Protein AF-A0A528D5P9-F1 (afdb_monomer_lite)

Foldseek 3Di:
DWKAFCAADPVFGHHRDTGDDDPCCCVVPCVVVVGIGDDD

Secondary structure (DSSP, 8-state):
-EEEESS-BTTTB-TT-EEE--HHHIIIIITTTTSEEE--

Sequence (40 aa):
MEVILLERISRLGQMGDTVKVKDGFARNFLLPQGKALRAN

Radius of gyration: 8.59 Å; chains: 1; bounding box: 20×16×21 Å

pLDDT: mean 94.66, std 3.03, range [80.38, 97.5]

Structure (mmCIF, N/CA/C/O backbone):
data_AF-A0A528D5P9-F1
#
_entry.id   AF-A0A528D5P9-F1
#
loop_
_atom_site.group_PDB
_atom_site.id
_atom_site.type_symbol
_atom_site.label_atom_id
_atom_site.label_alt_id
_atom_site.label_comp_id
_atom_site.label_asym_id
_atom_site.label_entity_id
_atom_site.label_seq_id
_atom_site.pdbx_PDB_ins_code
_atom_site.Cartn_x
_atom_site.Cartn_y
_atom_site.Cartn_z
_atom_site.occupancy
_atom_site.B_iso_or_equiv
_atom_site.auth_seq_id
_atom_site.auth_comp_id
_atom_site.auth_asym_id
_atom_site.auth_atom_id
_atom_site.pdbx_PDB_model_num
ATOM 1 N N . MET A 1 1 ? 0.187 -8.868 1.669 1.00 93.69 1 MET A N 1
ATOM 2 C CA . MET A 1 1 ? -0.269 -8.123 2.856 1.00 93.69 1 MET A CA 1
ATOM 3 C C . MET A 1 1 ? -1.700 -7.679 2.640 1.00 93.69 1 MET A C 1
ATOM 5 O O . MET A 1 1 ? -2.008 -7.209 1.550 1.00 93.69 1 MET A O 1
ATOM 9 N N . GLU A 1 2 ? -2.556 -7.833 3.641 1.00 95.50 2 GLU A N 1
ATOM 10 C CA . GLU A 1 2 ? -3.903 -7.258 3.621 1.00 95.50 2 GLU A CA 1
ATOM 11 C C . GLU A 1 2 ? -3.886 -5.895 4.306 1.00 95.50 2 GLU A C 1
ATOM 13 O O . GLU A 1 2 ? -3.230 -5.703 5.336 1.00 95.50 2 GLU A O 1
ATOM 18 N N . VAL A 1 3 ? -4.530 -4.925 3.665 1.00 95.94 3 VAL A N 1
ATOM 19 C CA . VAL A 1 3 ? -4.579 -3.539 4.121 1.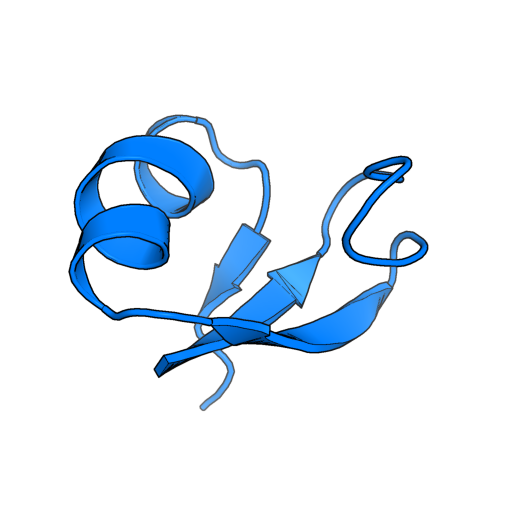00 95.94 3 VAL A CA 1
ATOM 20 C C . VAL A 1 3 ? -5.978 -2.970 3.928 1.00 95.94 3 VAL A C 1
ATOM 22 O O . VAL A 1 3 ? -6.659 -3.317 2.968 1.00 95.94 3 VAL A O 1
ATOM 25 N N . ILE A 1 4 ? -6.378 -2.078 4.825 1.00 96.50 4 ILE A N 1
ATOM 26 C CA . ILE A 1 4 ? -7.630 -1.327 4.781 1.00 96.50 4 ILE A CA 1
ATOM 27 C C . ILE A 1 4 ? -7.323 0.043 4.186 1.00 96.50 4 ILE A C 1
ATOM 29 O O . ILE A 1 4 ? -6.482 0.768 4.720 1.00 96.50 4 ILE A O 1
ATOM 33 N N . LEU A 1 5 ? -7.969 0.404 3.082 1.00 96.75 5 LEU A N 1
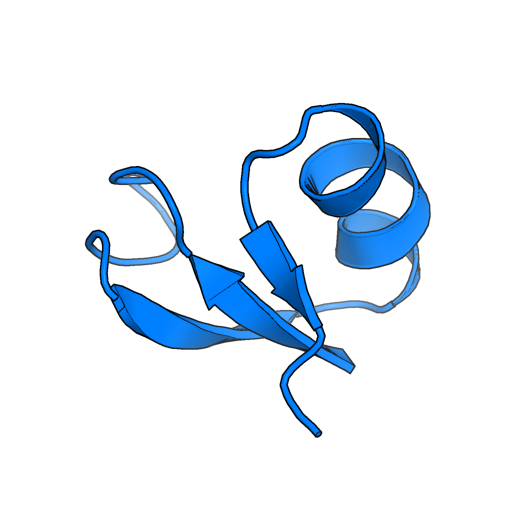ATOM 34 C CA . LEU A 1 5 ? -7.744 1.689 2.418 1.00 96.75 5 LEU A CA 1
ATOM 35 C C . LEU A 1 5 ? -8.367 2.838 3.220 1.00 96.75 5 LEU A C 1
ATOM 37 O O . LEU A 1 5 ? -9.529 2.773 3.608 1.00 96.75 5 LEU A O 1
ATOM 41 N N . LEU A 1 6 ? -7.613 3.914 3.442 1.00 96.06 6 LEU A N 1
ATOM 42 C CA . LEU A 1 6 ? -8.103 5.126 4.115 1.00 96.06 6 LEU A CA 1
ATOM 43 C C . LEU A 1 6 ? -8.580 6.200 3.132 1.00 96.06 6 LEU A C 1
ATOM 45 O O . LEU A 1 6 ? -9.242 7.156 3.520 1.00 96.06 6 LEU A O 1
ATOM 49 N N . GLU A 1 7 ? -8.279 6.026 1.851 1.00 94.94 7 GLU A N 1
ATOM 50 C CA . GLU A 1 7 ? -8.720 6.893 0.766 1.00 94.94 7 GLU A CA 1
ATOM 51 C C . GLU A 1 7 ? -9.121 6.055 -0.449 1.00 94.94 7 GLU A C 1
ATOM 53 O O . GLU A 1 7 ? -8.738 4.891 -0.592 1.00 94.94 7 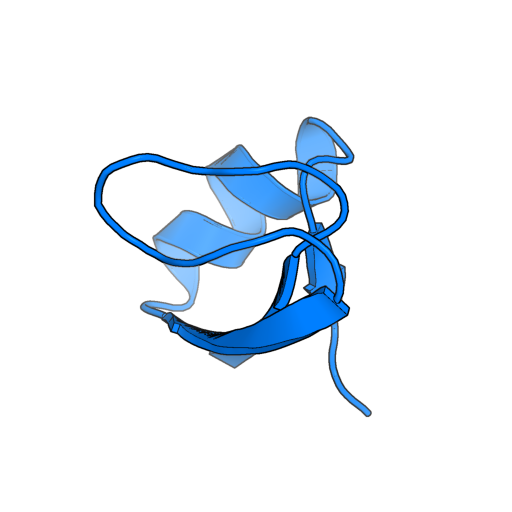GLU A O 1
ATOM 58 N N . ARG A 1 8 ? -9.886 6.657 -1.361 1.00 94.44 8 ARG A N 1
ATOM 59 C CA . ARG A 1 8 ? -10.212 6.020 -2.636 1.00 94.44 8 ARG A CA 1
ATOM 60 C C . ARG A 1 8 ? -8.970 5.968 -3.521 1.00 94.44 8 ARG A C 1
ATOM 62 O O . ARG A 1 8 ? -8.418 7.004 -3.878 1.00 94.44 8 ARG A O 1
ATOM 69 N N . ILE A 1 9 ? -8.606 4.771 -3.973 1.00 92.38 9 ILE A N 1
ATOM 70 C CA . ILE A 1 9 ? -7.512 4.569 -4.922 1.00 92.38 9 ILE A CA 1
ATOM 71 C C . ILE A 1 9 ? -8.075 3.930 -6.189 1.00 92.38 9 ILE A C 1
ATOM 73 O O . ILE A 1 9 ? -8.518 2.783 -6.176 1.00 92.38 9 ILE A O 1
ATOM 77 N N . SER A 1 10 ? -8.010 4.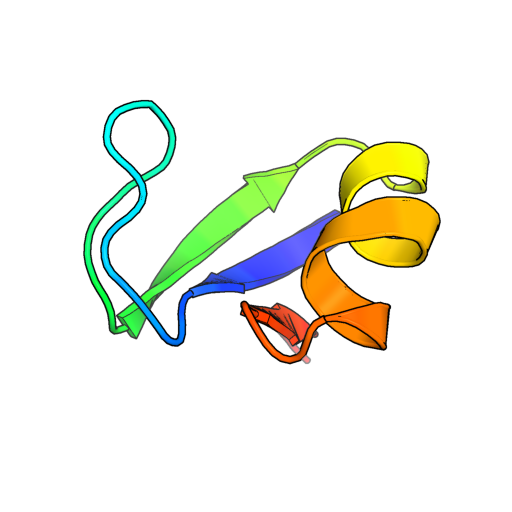650 -7.313 1.00 89.56 10 SER A N 1
ATOM 78 C CA . SER A 1 10 ? -8.703 4.316 -8.571 1.00 89.56 10 SER A CA 1
ATOM 79 C C . SER A 1 10 ? -8.436 2.915 -9.137 1.00 89.56 10 SER A C 1
ATOM 81 O O . SER A 1 10 ? -9.221 2.439 -9.948 1.00 89.56 10 SER A O 1
ATOM 83 N N . ARG A 1 11 ? -7.336 2.256 -8.747 1.00 88.94 11 ARG A N 1
ATOM 84 C CA . ARG A 1 11 ? -6.951 0.905 -9.205 1.00 88.94 11 ARG A CA 1
ATOM 85 C C . ARG A 1 11 ? -6.991 -0.169 -8.113 1.00 88.94 11 ARG A C 1
ATOM 87 O O . ARG A 1 11 ? -6.593 -1.297 -8.376 1.00 88.94 11 ARG A O 1
ATOM 94 N N . LEU A 1 12 ? -7.398 0.187 -6.897 1.00 90.62 12 LEU A N 1
ATOM 95 C CA . LEU A 1 12 ? -7.352 -0.691 -5.726 1.00 90.62 12 LEU A CA 1
ATOM 96 C C . LEU A 1 12 ? -8.725 -0.862 -5.087 1.00 90.62 12 LEU A C 1
ATOM 98 O O . LEU A 1 12 ? -9.121 -1.994 -4.845 1.00 90.62 12 LEU A O 1
ATOM 102 N N . GLY A 1 13 ? -9.448 0.231 -4.847 1.00 93.31 13 GLY A N 1
ATOM 103 C CA . GLY A 1 13 ? -10.734 0.176 -4.162 1.00 93.31 13 GLY A CA 1
ATOM 104 C C . GLY A 1 13 ? -11.177 1.524 -3.612 1.00 93.31 13 GLY A C 1
ATOM 105 O O . GLY A 1 13 ? -10.577 2.573 -3.886 1.00 93.31 13 GLY A O 1
ATOM 106 N N . GLN A 1 14 ? -12.260 1.488 -2.851 1.00 95.44 14 GLN A N 1
ATOM 107 C CA . GLN A 1 14 ? -12.790 2.633 -2.127 1.00 95.44 14 GLN A CA 1
ATOM 108 C C . GLN A 1 14 ? -12.222 2.691 -0.704 1.00 95.44 14 GLN A C 1
ATOM 110 O O . GLN A 1 14 ? -11.571 1.764 -0.229 1.00 95.44 14 GLN A O 1
ATOM 115 N N . MET A 1 15 ? -12.451 3.817 -0.028 1.00 94.06 15 MET A N 1
ATOM 116 C CA . MET A 1 15 ? -12.126 3.948 1.390 1.00 94.06 15 MET A CA 1
ATOM 117 C C . MET A 1 15 ? -12.895 2.893 2.199 1.00 94.06 15 MET A C 1
ATOM 119 O O . MET A 1 15 ? -14.093 2.718 2.000 1.00 94.06 15 MET A O 1
ATOM 123 N N . GLY A 1 16 ? -12.211 2.237 3.133 1.00 94.25 16 GLY A N 1
ATOM 124 C CA . GLY A 1 16 ? -12.759 1.197 4.000 1.00 94.25 16 GLY A CA 1
ATOM 125 C C . GLY A 1 16 ? -12.621 -0.218 3.438 1.00 94.25 16 GLY A C 1
ATOM 126 O O . GLY A 1 16 ? -12.759 -1.178 4.194 1.00 94.25 16 GLY A O 1
ATOM 127 N N . ASP A 1 17 ? -12.285 -0.367 2.155 1.00 95.94 17 ASP A N 1
ATOM 128 C CA . ASP A 1 17 ? -12.108 -1.686 1.554 1.00 95.94 17 ASP A CA 1
ATOM 129 C C . ASP A 1 17 ? -10.841 -2.363 2.084 1.00 95.94 17 ASP A C 1
ATOM 131 O O . ASP A 1 17 ? -9.762 -1.762 2.149 1.00 95.94 17 ASP A O 1
ATOM 135 N N . THR A 1 18 ? -10.966 -3.651 2.413 1.00 95.38 18 THR A N 1
ATOM 136 C CA . THR A 1 18 ? -9.817 -4.508 2.716 1.00 95.38 18 THR A CA 1
ATOM 137 C C . THR A 1 18 ? -9.327 -5.148 1.428 1.00 95.38 18 THR A C 1
ATOM 139 O O . THR A 1 18 ? -10.037 -5.927 0.793 1.00 95.38 18 THR A O 1
ATOM 142 N N . VAL A 1 19 ? -8.101 -4.821 1.031 1.00 94.88 19 VAL A N 1
ATOM 143 C CA . VAL A 1 19 ? -7.507 -5.277 -0.226 1.00 94.88 19 VAL A CA 1
ATOM 144 C C . VAL A 1 19 ? -6.190 -5.997 0.020 1.00 94.88 19 VAL A C 1
ATOM 146 O O . VAL A 1 19 ? -5.379 -5.621 0.870 1.00 94.88 19 VAL A O 1
ATOM 149 N N . LYS A 1 20 ? -5.950 -7.046 -0.768 1.00 95.94 20 LYS A N 1
ATOM 150 C CA . LYS A 1 20 ? -4.707 -7.813 -0.724 1.00 95.94 20 LYS A CA 1
ATOM 151 C C . LYS A 1 20 ? -3.710 -7.246 -1.724 1.00 95.94 20 LYS A C 1
ATOM 153 O O . LYS A 1 20 ? -3.924 -7.285 -2.932 1.00 95.94 20 LYS A O 1
ATOM 158 N N . VAL A 1 21 ? -2.588 -6.750 -1.217 1.00 95.06 21 VAL A N 1
ATOM 159 C CA . VAL A 1 21 ? -1.526 -6.127 -2.015 1.00 95.06 21 VAL A CA 1
ATOM 160 C C . VAL A 1 21 ? -0.182 -6.810 -1.795 1.00 95.06 21 VAL A C 1
ATOM 162 O O . VAL A 1 21 ? 0.020 -7.563 -0.836 1.00 95.06 21 VAL A O 1
ATOM 165 N N . LYS A 1 22 ? 0.773 -6.526 -2.684 1.00 96.75 22 LYS A N 1
ATOM 166 C CA . LYS A 1 22 ? 2.168 -6.944 -2.512 1.00 96.75 22 LYS A CA 1
ATOM 167 C C . LYS A 1 22 ? 2.775 -6.255 -1.292 1.00 96.75 22 LYS A C 1
ATOM 169 O O . LYS A 1 22 ? 2.572 -5.059 -1.085 1.00 96.75 22 LYS A O 1
ATOM 174 N N . ASP A 1 23 ? 3.578 -6.991 -0.533 1.00 96.44 23 ASP A N 1
ATOM 175 C CA . ASP A 1 23 ? 4.144 -6.503 0.728 1.00 96.44 23 ASP A CA 1
ATOM 176 C C . ASP A 1 23 ? 4.996 -5.245 0.540 1.00 96.44 23 ASP A C 1
ATOM 178 O O . ASP A 1 23 ? 4.863 -4.301 1.314 1.00 96.44 23 ASP A O 1
ATOM 182 N N . GLY A 1 24 ? 5.803 -5.182 -0.524 1.00 97.50 24 GLY A N 1
ATOM 183 C CA . GLY A 1 24 ? 6.605 -3.995 -0.839 1.00 97.50 24 GLY A CA 1
ATOM 184 C C . GLY A 1 24 ? 5.759 -2.754 -1.135 1.00 97.50 24 GLY A C 1
ATOM 185 O O . GLY A 1 24 ? 6.116 -1.658 -0.720 1.00 97.50 24 GLY A O 1
ATOM 186 N N . PHE A 1 25 ? 4.603 -2.913 -1.784 1.00 95.75 25 PHE A N 1
ATOM 187 C CA . PHE A 1 25 ? 3.713 -1.788 -2.079 1.00 95.75 25 PHE A CA 1
ATOM 188 C C . PHE A 1 25 ? 3.035 -1.259 -0.810 1.00 95.75 25 PHE A C 1
ATOM 190 O O . PHE A 1 25 ? 2.981 -0.050 -0.589 1.00 95.75 25 PHE A O 1
ATOM 197 N N . ALA A 1 26 ? 2.592 -2.154 0.076 1.00 96.38 26 ALA A N 1
ATOM 198 C CA . ALA A 1 26 ? 2.071 -1.734 1.371 1.00 96.38 26 ALA A CA 1
ATOM 199 C C . ALA A 1 26 ? 3.150 -1.052 2.229 1.00 96.38 26 ALA A C 1
ATOM 201 O O . ALA A 1 26 ? 2.922 0.042 2.733 1.00 96.38 26 ALA A O 1
ATOM 202 N N . ARG A 1 27 ? 4.340 -1.656 2.358 1.00 97.06 27 ARG A N 1
ATOM 203 C CA . ARG A 1 27 ? 5.414 -1.164 3.241 1.00 97.06 27 ARG A CA 1
ATOM 204 C C . ARG A 1 27 ? 6.085 0.120 2.764 1.00 97.06 27 ARG A C 1
ATOM 206 O O .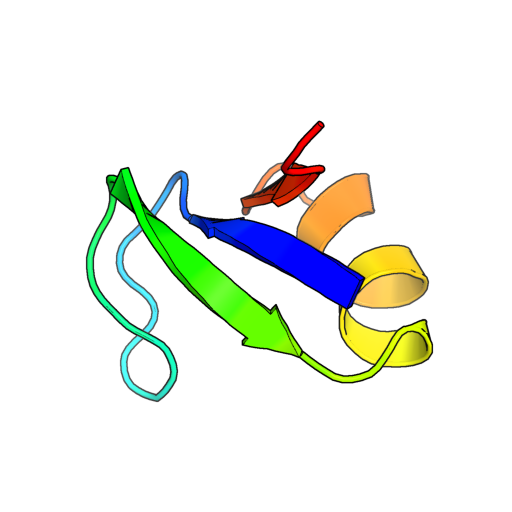 ARG A 1 27 ? 6.427 0.941 3.602 1.00 97.06 27 ARG A O 1
ATOM 213 N 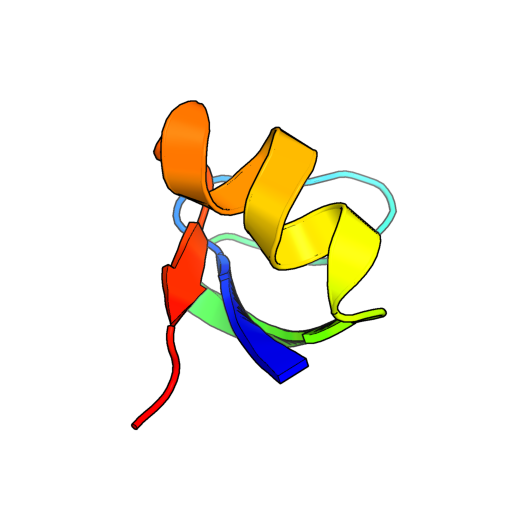N . ASN A 1 28 ? 6.268 0.295 1.456 1.00 97.50 28 ASN A N 1
ATOM 214 C CA . ASN A 1 28 ? 7.055 1.410 0.920 1.00 97.50 28 ASN A CA 1
ATOM 215 C C . ASN A 1 28 ? 6.195 2.589 0.448 1.00 97.50 28 ASN A C 1
ATOM 217 O O . ASN A 1 28 ? 6.715 3.690 0.299 1.00 97.50 28 ASN A O 1
ATOM 221 N N . PHE A 1 29 ? 4.903 2.371 0.184 1.00 95.62 29 PHE A N 1
ATOM 222 C CA . PHE A 1 29 ? 4.023 3.397 -0.377 1.00 95.62 29 PHE A CA 1
ATOM 223 C C . PHE A 1 29 ? 2.788 3.637 0.492 1.00 95.62 29 PHE A C 1
ATOM 225 O O . PHE A 1 29 ? 2.610 4.744 0.986 1.00 95.62 29 PHE A O 1
ATOM 232 N N . LEU A 1 30 ? 1.955 2.617 0.729 1.00 95.56 30 LEU A N 1
ATOM 233 C CA . LEU A 1 30 ? 0.659 2.835 1.385 1.00 95.56 30 LEU A CA 1
ATOM 234 C C . LEU A 1 30 ? 0.774 3.192 2.873 1.00 95.56 30 LEU A C 1
ATOM 236 O O . LEU A 1 30 ? 0.126 4.136 3.316 1.00 95.56 30 LEU A O 1
ATOM 240 N N . LEU A 1 31 ? 1.585 2.451 3.635 1.00 94.81 31 LEU A N 1
ATOM 241 C CA . LEU A 1 31 ? 1.726 2.655 5.080 1.00 94.81 31 LEU A CA 1
ATOM 242 C C . LEU A 1 31 ? 2.474 3.960 5.415 1.00 94.81 31 LEU A C 1
ATOM 244 O O . LEU A 1 31 ? 1.950 4.726 6.220 1.00 94.81 31 LEU A O 1
ATOM 248 N N . PRO A 1 32 ? 3.632 4.286 4.797 1.00 97.31 32 PRO A N 1
ATOM 249 C CA . PRO A 1 32 ? 4.349 5.522 5.122 1.00 97.31 32 PRO A CA 1
ATOM 250 C C . PRO A 1 32 ? 3.585 6.786 4.721 1.00 97.31 32 PRO A C 1
ATOM 252 O O . PRO A 1 32 ? 3.746 7.824 5.351 1.00 97.31 32 PRO A O 1
ATOM 255 N N . GLN A 1 33 ? 2.750 6.707 3.680 1.00 96.06 33 GLN A N 1
ATOM 256 C CA . GLN A 1 33 ? 1.926 7.832 3.233 1.00 96.06 33 GLN A CA 1
ATOM 257 C C . GLN A 1 33 ? 0.576 7.915 3.960 1.00 96.06 33 GLN A C 1
ATOM 259 O O . GLN A 1 33 ? -0.216 8.798 3.646 1.00 96.06 33 GLN A O 1
ATOM 264 N N . GLY A 1 34 ? 0.279 6.996 4.888 1.00 95.44 34 GLY A N 1
ATOM 265 C CA . GLY A 1 34 ? -0.996 6.977 5.610 1.00 95.44 34 GLY A CA 1
ATOM 266 C C . GLY A 1 34 ? -2.215 6.712 4.718 1.00 95.44 34 GLY A C 1
ATOM 267 O O . GLY A 1 34 ? -3.328 7.073 5.082 1.00 95.44 34 GLY A O 1
ATOM 268 N N . LYS A 1 35 ? -2.024 6.093 3.546 1.00 95.38 35 LYS A N 1
ATOM 269 C CA . LYS A 1 35 ? -3.098 5.797 2.578 1.00 95.38 35 LYS A CA 1
ATOM 270 C C . LYS A 1 35 ? -3.858 4.513 2.909 1.00 95.38 35 LYS A C 1
ATOM 272 O O . LYS A 1 35 ? -4.948 4.281 2.388 1.00 95.38 35 LYS A O 1
ATOM 277 N N . ALA A 1 36 ? -3.277 3.655 3.743 1.00 97.00 36 ALA A N 1
ATOM 278 C CA . ALA A 1 36 ? -3.899 2.424 4.201 1.00 97.00 36 ALA A CA 1
ATOM 279 C C . ALA A 1 36 ? -3.419 2.049 5.608 1.00 97.00 36 ALA A C 1
ATOM 281 O O . ALA A 1 36 ? -2.333 2.449 6.028 1.00 97.00 36 ALA A O 1
ATOM 282 N N . LEU A 1 37 ? -4.200 1.227 6.303 1.00 95.81 37 LEU A N 1
ATOM 283 C CA . LEU A 1 37 ? -3.823 0.566 7.551 1.00 95.81 37 LEU A CA 1
ATOM 284 C C . LEU A 1 37 ? -3.603 -0.918 7.310 1.00 95.81 37 LEU A C 1
ATOM 286 O O . LEU A 1 37 ? -4.191 -1.505 6.408 1.00 95.81 37 LEU A O 1
ATOM 290 N N . ARG A 1 38 ? -2.760 -1.553 8.119 1.00 94.69 38 ARG A N 1
ATOM 291 C CA . ARG A 1 38 ? -2.615 -3.008 8.077 1.00 94.69 38 ARG A CA 1
ATOM 292 C C . ARG A 1 38 ? -3.893 -3.653 8.617 1.00 94.69 38 ARG A C 1
ATOM 294 O O . ARG A 1 38 ? -4.340 -3.280 9.697 1.00 94.69 38 ARG A O 1
ATOM 301 N N . ALA A 1 39 ? -4.453 -4.606 7.877 1.00 91.56 39 ALA A N 1
ATOM 302 C CA . ALA A 1 39 ? -5.502 -5.465 8.411 1.00 91.56 39 ALA A CA 1
ATOM 303 C C . ALA A 1 39 ? -4.853 -6.460 9.392 1.00 91.56 39 ALA A C 1
ATOM 305 O O . ALA A 1 39 ? -3.835 -7.073 9.047 1.00 91.56 39 ALA A O 1
ATOM 306 N N . ASN A 1 40 ? -5.381 -6.533 10.617 1.00 80.38 40 ASN A N 1
ATOM 307 C CA . ASN A 1 40 ? -4.942 -7.473 11.656 1.00 80.38 40 ASN A CA 1
ATOM 308 C C . ASN A 1 40 ? -5.687 -8.799 11.545 1.00 80.38 40 ASN A C 1
ATOM 310 O O . ASN A 1 40 ? -6.900 -8.748 11.246 1.00 80.38 40 ASN A O 1
#